Protein AF-A0A7C7UK62-F1 (afdb_monomer_lite)

pLDDT: mean 93.01, std 4.86, range [61.34, 97.38]

Foldseek 3Di:
DVVVVVVCVVCVQPADPDDDGDDPVVDDPDDDDDAADPALVPDDPVVQVVVVVVVDHRPPPPDPWDWDDDRPDTRDTD

Structure (mmCIF, N/CA/C/O backbone):
data_AF-A0A7C7UK62-F1
#
_entry.id   AF-A0A7C7UK62-F1
#
loop_
_atom_site.group_PDB
_atom_site.id
_atom_site.type_symbol
_atom_site.label_atom_id
_atom_site.label_alt_id
_atom_site.label_comp_id
_atom_site.label_asym_id
_atom_site.label_entity_id
_atom_site.label_seq_id
_atom_site.pdbx_PDB_ins_code
_atom_site.Cartn_x
_atom_site.Cartn_y
_atom_site.Cartn_z
_atom_site.occupancy
_atom_site.B_iso_or_equiv
_atom_site.auth_seq_id
_atom_site.auth_comp_id
_atom_site.auth_asym_id
_atom_site.auth_atom_id
_atom_site.pdbx_PDB_model_num
ATOM 1 N N . MET A 1 1 ? -11.950 -4.432 -23.477 1.00 61.34 1 MET A N 1
ATOM 2 C CA . MET A 1 1 ? -11.084 -5.282 -22.635 1.00 61.34 1 MET A CA 1
ATOM 3 C C . MET A 1 1 ? -9.973 -5.911 -23.461 1.00 61.34 1 MET A C 1
ATOM 5 O O . MET A 1 1 ? -8.850 -5.509 -23.241 1.00 61.34 1 MET A O 1
ATOM 9 N N . ARG A 1 2 ? -10.281 -6.705 -24.501 1.00 71.94 2 ARG A N 1
ATOM 10 C CA . ARG A 1 2 ? -9.282 -7.379 -25.364 1.00 71.94 2 ARG A CA 1
ATOM 11 C C . ARG A 1 2 ? -8.111 -6.513 -25.884 1.00 71.94 2 ARG A C 1
ATOM 13 O O . ARG A 1 2 ? -6.983 -6.971 -25.847 1.00 71.94 2 ARG A O 1
ATOM 20 N N . ASP A 1 3 ? -8.356 -5.259 -26.284 1.00 93.00 3 ASP A N 1
ATOM 21 C CA . ASP A 1 3 ? -7.288 -4.343 -26.746 1.00 93.00 3 ASP A CA 1
ATOM 22 C C . ASP A 1 3 ? -6.248 -4.013 -25.660 1.00 93.00 3 ASP A C 1
ATOM 24 O O . ASP A 1 3 ? -5.055 -3.936 -25.937 1.00 93.00 3 ASP A O 1
ATOM 28 N N . LEU A 1 4 ? -6.685 -3.824 -24.410 1.00 94.94 4 LEU A N 1
ATOM 29 C CA . LEU A 1 4 ? -5.775 -3.455 -23.323 1.00 94.94 4 LEU A CA 1
ATOM 30 C C . LEU A 1 4 ? -4.872 -4.628 -22.937 1.00 94.94 4 LEU A C 1
ATOM 32 O O . LEU A 1 4 ? -3.688 -4.413 -22.696 1.00 94.94 4 LEU A O 1
ATOM 36 N N . ASP A 1 5 ? -5.413 -5.847 -22.943 1.00 95.31 5 ASP A N 1
ATOM 37 C CA . ASP A 1 5 ? -4.658 -7.063 -22.635 1.00 95.31 5 ASP A CA 1
ATOM 38 C C . ASP A 1 5 ? -3.581 -7.324 -23.703 1.00 95.31 5 ASP A C 1
ATOM 40 O O . ASP A 1 5 ? -2.419 -7.565 -23.378 1.00 95.31 5 ASP A O 1
ATOM 44 N N . GLU A 1 6 ? -3.931 -7.194 -24.989 1.00 96.12 6 GLU A N 1
ATOM 45 C CA . GLU A 1 6 ? -2.982 -7.340 -26.104 1.00 96.12 6 GLU A CA 1
ATOM 46 C C . GLU A 1 6 ? -1.865 -6.291 -26.047 1.00 96.12 6 GLU A C 1
ATOM 48 O O . GLU A 1 6 ? -0.686 -6.614 -26.210 1.00 96.12 6 GLU A O 1
ATOM 53 N N . ARG A 1 7 ? -2.216 -5.034 -25.762 1.00 95.81 7 ARG A N 1
ATOM 54 C CA . ARG A 1 7 ? -1.239 -3.946 -25.630 1.00 95.81 7 ARG A CA 1
ATOM 55 C C . ARG A 1 7 ? -0.336 -4.120 -24.412 1.00 95.81 7 ARG A C 1
ATOM 57 O O . ARG A 1 7 ? 0.842 -3.781 -24.498 1.00 95.81 7 ARG A O 1
ATOM 64 N N . ALA A 1 8 ? -0.857 -4.649 -23.305 1.00 95.31 8 ALA A N 1
ATOM 65 C CA . ALA A 1 8 ? -0.055 -4.978 -22.130 1.00 95.31 8 ALA A CA 1
ATOM 66 C C . ALA A 1 8 ? 0.958 -6.090 -22.444 1.00 95.31 8 ALA A C 1
ATOM 68 O O . ALA A 1 8 ? 2.136 -5.940 -22.132 1.00 95.31 8 ALA A O 1
ATOM 69 N N . LEU A 1 9 ? 0.536 -7.149 -23.145 1.00 94.44 9 LEU A N 1
ATOM 70 C CA . LEU A 1 9 ? 1.426 -8.234 -23.579 1.00 94.44 9 LEU A CA 1
ATOM 71 C C . LEU A 1 9 ? 2.532 -7.740 -24.522 1.00 94.44 9 LEU A C 1
ATOM 73 O O . LEU A 1 9 ? 3.686 -8.134 -24.371 1.00 94.44 9 LEU A O 1
ATOM 77 N N . GLN A 1 10 ? 2.211 -6.848 -25.464 1.00 96.25 10 GLN A N 1
ATOM 78 C CA . GLN A 1 10 ? 3.207 -6.238 -26.358 1.00 96.25 10 GLN A CA 1
ATOM 79 C C . GLN A 1 10 ? 4.236 -5.376 -25.616 1.00 96.25 10 GLN A C 1
ATOM 81 O O . GLN A 1 10 ? 5.353 -5.204 -26.098 1.00 96.25 10 GLN A O 1
ATOM 86 N N . ALA A 1 11 ? 3.866 -4.827 -24.459 1.00 95.56 11 ALA A N 1
ATOM 87 C CA . ALA A 1 11 ? 4.720 -3.973 -23.645 1.00 95.56 11 ALA A CA 1
ATOM 88 C C . ALA A 1 11 ? 5.444 -4.726 -22.515 1.00 95.56 11 ALA A C 1
ATOM 90 O O . ALA A 1 11 ? 6.067 -4.070 -21.687 1.00 95.56 11 ALA A O 1
ATOM 91 N N . ARG A 1 12 ? 5.380 -6.066 -22.471 1.00 94.00 12 ARG A N 1
ATOM 92 C CA . ARG A 1 12 ? 5.922 -6.872 -21.363 1.00 94.00 12 ARG A CA 1
ATOM 93 C C . ARG A 1 12 ? 7.406 -6.606 -21.082 1.00 94.00 12 ARG A C 1
ATOM 95 O O . ARG A 1 12 ? 7.779 -6.489 -19.929 1.00 94.00 12 ARG A O 1
ATOM 102 N N . GLU A 1 13 ? 8.205 -6.455 -22.137 1.00 94.75 13 GLU A N 1
ATOM 103 C CA . GLU A 1 13 ? 9.659 -6.209 -22.065 1.00 94.75 13 GLU A CA 1
ATOM 104 C C . GLU A 1 13 ? 10.017 -4.719 -22.215 1.00 94.75 13 GLU A C 1
ATOM 106 O O . GLU A 1 13 ? 11.147 -4.360 -22.544 1.00 94.75 13 GLU A O 1
ATOM 111 N N . LYS A 1 14 ? 9.035 -3.817 -22.110 1.00 96.00 14 LYS A N 1
ATOM 112 C CA . LYS A 1 14 ? 9.285 -2.390 -22.306 1.00 96.00 14 LYS A CA 1
ATOM 113 C C . LYS A 1 14 ? 9.886 -1.791 -21.036 1.00 96.00 14 LYS A C 1
ATOM 115 O O . LYS A 1 14 ? 9.163 -1.535 -20.076 1.00 96.00 14 LYS A O 1
ATOM 120 N N . GLU A 1 15 ? 11.171 -1.464 -21.098 1.00 96.38 15 GLU A N 1
ATOM 121 C CA . GLU A 1 15 ? 11.904 -0.819 -20.006 1.00 96.38 15 GLU A CA 1
ATOM 122 C C . GLU A 1 15 ? 11.309 0.546 -19.598 1.00 96.38 15 GLU A C 1
ATOM 124 O O . GLU A 1 15 ? 10.731 1.296 -20.404 1.00 96.38 15 GLU A O 1
ATOM 129 N N . GLY A 1 16 ? 11.480 0.891 -18.319 1.00 94.44 16 GLY A N 1
ATOM 130 C CA . GLY A 1 16 ? 11.137 2.206 -17.787 1.00 94.44 16 GLY A CA 1
ATOM 131 C C . GLY A 1 16 ? 12.012 3.313 -18.385 1.00 94.44 16 GLY A C 1
ATOM 132 O O . GLY A 1 16 ? 13.179 3.114 -18.696 1.00 94.44 16 GLY A O 1
ATOM 133 N N . ALA A 1 17 ? 11.473 4.528 -18.517 1.00 97.38 17 ALA A N 1
ATOM 134 C CA . ALA A 1 17 ? 12.237 5.650 -19.081 1.00 97.38 17 ALA A CA 1
ATOM 135 C C . ALA A 1 17 ? 13.428 6.091 -18.202 1.00 97.38 17 ALA A C 1
ATOM 137 O O . ALA A 1 17 ? 14.349 6.752 -18.688 1.00 97.38 17 ALA A O 1
ATOM 138 N N . HIS A 1 18 ? 13.382 5.778 -16.903 1.00 96.56 18 HIS A N 1
ATOM 139 C CA . HIS A 1 18 ? 14.358 6.192 -15.900 1.00 96.56 18 HIS A CA 1
ATOM 140 C C . HIS A 1 18 ? 14.586 5.080 -14.876 1.00 96.56 18 HIS A C 1
ATOM 142 O O . HIS A 1 18 ? 13.643 4.390 -14.497 1.00 96.56 18 HIS A O 1
ATOM 148 N N . GLY A 1 19 ? 15.813 5.006 -14.358 1.00 95.12 19 GLY A N 1
ATOM 149 C CA . GLY A 1 19 ? 16.222 3.976 -13.405 1.00 95.12 19 GLY A CA 1
ATOM 150 C C . GLY A 1 19 ? 16.788 2.730 -14.091 1.00 95.12 19 GLY A C 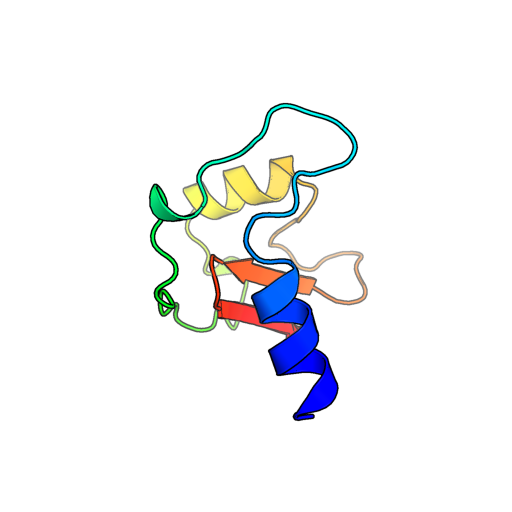1
ATOM 151 O O . GLY A 1 19 ? 16.809 2.665 -15.319 1.00 95.12 19 GLY A O 1
ATOM 152 N N . PRO A 1 20 ? 17.324 1.782 -13.308 1.00 95.94 20 PRO A N 1
ATOM 153 C CA . PRO A 1 20 ? 17.748 0.491 -13.831 1.00 95.94 20 PRO A CA 1
ATOM 154 C C . PRO A 1 20 ? 16.537 -0.328 -14.281 1.00 95.94 20 PRO A C 1
ATOM 156 O O . PRO A 1 20 ? 15.455 -0.210 -13.703 1.00 95.94 20 PRO A O 1
ATOM 159 N N . ASP A 1 21 ? 16.756 -1.178 -15.277 1.00 96.62 21 ASP A N 1
ATOM 160 C CA . ASP A 1 21 ? 15.778 -2.189 -15.649 1.00 96.62 21 ASP A CA 1
ATOM 161 C C . ASP A 1 21 ? 15.653 -3.266 -14.557 1.00 96.62 21 ASP A C 1
ATOM 163 O O . ASP A 1 21 ? 16.613 -3.546 -13.827 1.00 96.62 21 ASP A O 1
ATOM 167 N N . ILE A 1 22 ? 14.452 -3.827 -14.417 1.00 94.31 22 ILE A N 1
ATOM 168 C CA . ILE A 1 22 ? 14.104 -4.790 -13.370 1.00 94.31 22 ILE A CA 1
ATOM 169 C C . ILE A 1 22 ? 13.589 -6.060 -14.035 1.00 94.31 22 ILE A C 1
ATOM 171 O O . ILE A 1 22 ? 12.555 -6.044 -14.696 1.00 94.31 22 ILE A O 1
ATOM 175 N N . ASP A 1 23 ? 14.269 -7.174 -13.771 1.00 94.81 23 ASP A N 1
ATOM 176 C CA . ASP A 1 23 ? 13.784 -8.500 -14.136 1.00 94.81 23 ASP A CA 1
ATOM 177 C C . ASP A 1 23 ? 12.553 -8.853 -13.286 1.00 94.81 23 ASP A C 1
ATOM 179 O O . ASP A 1 23 ? 12.669 -9.187 -12.105 1.00 94.81 23 ASP A O 1
ATOM 183 N N . LEU A 1 24 ? 11.362 -8.734 -13.877 1.00 93.50 24 LEU A N 1
ATOM 184 C CA . LEU A 1 24 ? 10.100 -9.036 -13.200 1.00 93.50 24 LEU A CA 1
ATOM 185 C C . LEU A 1 24 ? 9.915 -10.539 -12.946 1.00 93.50 24 LEU A C 1
ATOM 187 O O . LEU A 1 24 ? 9.229 -10.893 -11.987 1.00 93.50 24 LEU A O 1
ATOM 191 N N . ASP A 1 25 ? 10.545 -11.410 -13.742 1.00 94.06 25 ASP A N 1
ATOM 192 C CA . ASP A 1 25 ? 10.467 -12.868 -13.573 1.00 94.06 25 ASP A CA 1
ATOM 193 C C . ASP A 1 25 ? 11.277 -13.344 -12.353 1.00 94.06 25 ASP A C 1
ATOM 195 O O . ASP A 1 25 ? 11.085 -14.460 -11.863 1.00 94.06 25 ASP A O 1
ATOM 199 N N . ALA A 1 26 ? 12.144 -12.485 -11.806 1.00 96.19 26 ALA A N 1
ATOM 200 C CA . ALA A 1 26 ? 12.857 -12.733 -10.557 1.00 96.19 26 ALA A CA 1
ATOM 201 C C . ALA A 1 26 ? 11.977 -12.583 -9.294 1.00 96.19 26 ALA A C 1
ATOM 203 O O . ALA A 1 26 ? 12.456 -12.855 -8.190 1.00 96.19 26 ALA A O 1
ATOM 204 N N . TYR A 1 27 ? 10.714 -12.153 -9.427 1.00 94.19 27 TYR A N 1
ATOM 205 C CA . TYR A 1 27 ? 9.789 -11.914 -8.314 1.00 94.19 27 TYR A CA 1
ATOM 206 C C . TYR A 1 27 ? 8.536 -12.796 -8.401 1.00 94.19 27 TYR A C 1
ATOM 208 O O . TYR A 1 27 ? 8.055 -13.142 -9.478 1.00 94.19 27 TYR A O 1
ATOM 216 N N . GLU A 1 28 ? 7.954 -13.127 -7.247 1.00 93.38 28 GLU A N 1
ATOM 217 C CA . GLU A 1 28 ? 6.679 -13.844 -7.190 1.00 93.38 28 GLU A CA 1
ATOM 218 C C . GLU A 1 28 ? 5.512 -12.894 -7.486 1.00 93.38 28 GLU A C 1
ATOM 220 O O . GLU A 1 28 ? 5.351 -11.855 -6.845 1.00 93.38 28 GLU A O 1
ATOM 225 N N . SER A 1 29 ? 4.677 -13.265 -8.458 1.00 90.00 29 SER A N 1
ATOM 226 C CA . SER A 1 29 ? 3.472 -12.511 -8.841 1.00 90.00 29 SER A CA 1
ATOM 227 C C . SER A 1 29 ? 2.179 -13.107 -8.279 1.00 90.00 29 SER A C 1
ATOM 229 O O . SER A 1 29 ? 1.092 -12.565 -8.500 1.00 90.00 29 SER A O 1
ATOM 231 N N . GLU A 1 30 ? 2.273 -14.225 -7.554 1.00 91.62 30 GLU A N 1
ATOM 232 C CA . GLU A 1 30 ? 1.114 -14.868 -6.950 1.00 91.62 30 GLU A CA 1
ATOM 233 C C . GLU A 1 30 ? 0.511 -14.004 -5.841 1.00 91.62 30 GLU A C 1
ATOM 235 O O . GLU A 1 30 ? 1.201 -13.357 -5.054 1.00 91.62 30 GLU A O 1
ATOM 240 N N . ALA A 1 31 ? -0.820 -14.002 -5.773 1.00 89.56 31 ALA A N 1
ATOM 241 C CA . ALA A 1 31 ? -1.521 -13.206 -4.786 1.00 89.56 31 ALA A CA 1
ATOM 242 C C . ALA A 1 31 ? -1.326 -13.781 -3.376 1.00 89.56 31 ALA A C 1
ATOM 244 O O . ALA A 1 31 ? -1.801 -14.879 -3.067 1.00 89.56 31 ALA A O 1
ATOM 245 N N . VAL A 1 32 ? -0.709 -12.998 -2.492 1.00 92.31 32 VAL A N 1
ATOM 246 C CA . VAL A 1 32 ? -0.593 -13.337 -1.071 1.00 92.31 32 VAL A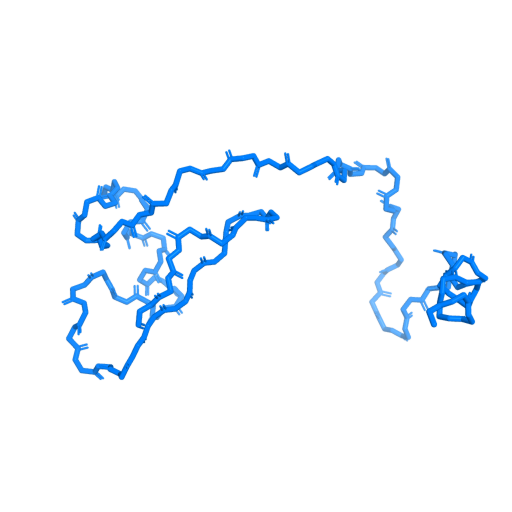 CA 1
ATOM 247 C C . VAL A 1 32 ? -1.872 -12.910 -0.357 1.00 92.31 32 VAL A C 1
ATOM 249 O O . VAL A 1 32 ? -2.257 -11.734 -0.354 1.00 92.31 32 VAL A O 1
ATOM 252 N N . ARG A 1 33 ? -2.562 -13.886 0.240 1.00 90.62 33 ARG A N 1
ATOM 253 C CA . ARG A 1 33 ? -3.772 -13.631 1.027 1.00 90.62 33 ARG A CA 1
ATOM 254 C C . ARG A 1 33 ? -3.403 -13.068 2.390 1.00 90.62 33 ARG A C 1
ATOM 256 O O . ARG A 1 33 ? -2.564 -13.628 3.087 1.00 90.62 33 ARG A O 1
ATOM 263 N N . HIS A 1 34 ? -4.113 -12.017 2.778 1.00 92.88 34 HIS A N 1
ATOM 264 C CA . HIS A 1 34 ? -4.064 -11.435 4.113 1.00 92.88 34 HIS A CA 1
ATOM 265 C C . HIS A 1 34 ? -5.481 -11.293 4.647 1.00 92.88 34 HIS A C 1
ATOM 267 O O . HIS A 1 34 ? -6.407 -11.004 3.885 1.00 92.88 34 HIS A O 1
ATOM 273 N N . ASP A 1 35 ? -5.640 -11.487 5.951 1.00 93.62 35 ASP A N 1
ATOM 274 C CA . ASP A 1 35 ? -6.914 -11.245 6.614 1.00 93.62 35 ASP A CA 1
ATOM 275 C C . ASP A 1 35 ? -7.207 -9.743 6.689 1.00 93.62 35 ASP A C 1
ATOM 277 O O . ASP A 1 35 ? -6.304 -8.905 6.779 1.00 93.62 35 ASP A O 1
ATOM 281 N N .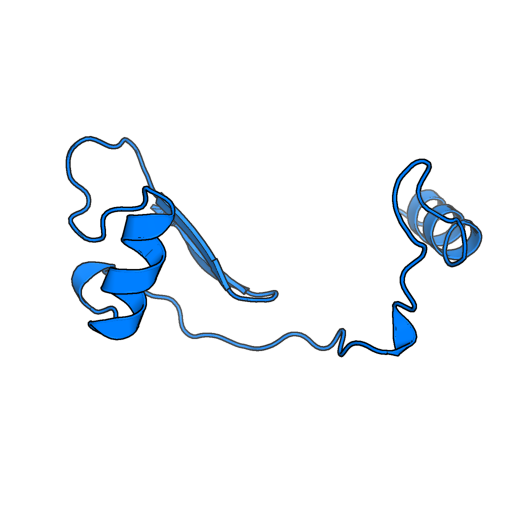 TYR A 1 36 ? -8.494 -9.401 6.659 1.00 95.19 36 TYR A N 1
ATOM 282 C CA . TYR A 1 36 ? -8.929 -8.019 6.800 1.00 95.19 36 TYR A CA 1
ATOM 283 C C . TYR A 1 36 ? -8.781 -7.549 8.253 1.00 95.19 36 TYR A C 1
ATOM 285 O O . TYR A 1 36 ? -9.255 -8.194 9.191 1.00 95.19 36 TYR A O 1
ATOM 293 N N . VAL A 1 37 ? -8.165 -6.387 8.435 1.00 94.94 37 VAL A N 1
ATOM 294 C CA . VAL A 1 37 ? -7.946 -5.732 9.721 1.00 94.94 37 VAL A CA 1
ATOM 295 C C . VAL A 1 37 ? -9.086 -4.750 9.954 1.00 94.94 37 VAL A C 1
ATOM 297 O O . VAL A 1 37 ? -9.127 -3.669 9.376 1.00 94.94 37 VAL A O 1
ATOM 300 N N . ASN A 1 38 ? -10.039 -5.120 10.808 1.00 93.00 38 ASN A N 1
ATOM 301 C CA . ASN A 1 38 ? -11.196 -4.266 11.106 1.00 93.00 38 ASN A CA 1
ATOM 302 C C . ASN A 1 38 ? -10.853 -3.057 11.989 1.00 93.00 38 ASN A C 1
ATOM 304 O O . ASN A 1 38 ? -11.532 -2.036 11.914 1.00 93.00 38 ASN A O 1
ATOM 308 N N . ASP A 1 39 ? -9.827 -3.197 12.826 1.00 92.69 39 ASP A N 1
ATOM 309 C CA . ASP A 1 39 ? -9.378 -2.196 13.791 1.00 92.69 39 ASP A CA 1
ATOM 310 C C . ASP A 1 39 ? -7.850 -2.123 13.740 1.00 92.69 39 ASP A C 1
ATOM 312 O O . ASP A 1 39 ? -7.166 -3.116 14.009 1.00 92.69 39 ASP A O 1
ATOM 316 N N . LEU A 1 40 ? -7.306 -0.961 13.375 1.00 93.06 40 LEU A N 1
ATOM 317 C CA . LEU A 1 40 ? -5.860 -0.769 13.264 1.00 93.06 40 LEU A CA 1
ATOM 318 C C . LEU A 1 40 ? -5.158 -0.835 14.626 1.00 93.06 40 LEU A C 1
ATOM 320 O O . LEU A 1 40 ? -3.967 -1.152 14.688 1.00 93.06 40 LEU A O 1
ATOM 324 N N . ALA A 1 41 ? -5.884 -0.644 15.730 1.00 91.62 41 ALA A N 1
ATOM 325 C CA . ALA A 1 41 ? -5.353 -0.869 17.069 1.00 91.62 41 ALA A CA 1
ATOM 326 C C . ALA A 1 41 ? -5.039 -2.353 17.340 1.00 91.62 41 ALA A C 1
ATOM 328 O O . ALA A 1 41 ? -4.241 -2.644 18.234 1.00 91.62 41 ALA A O 1
ATOM 329 N N . ALA A 1 42 ? -5.599 -3.287 16.561 1.00 92.06 42 ALA A N 1
ATOM 330 C CA . ALA A 1 42 ? -5.312 -4.719 16.663 1.00 92.06 42 ALA A CA 1
ATOM 331 C C . ALA A 1 42 ? -4.026 -5.149 15.933 1.00 92.06 42 ALA A C 1
ATOM 333 O O . ALA A 1 42 ? -3.611 -6.300 16.070 1.00 92.06 42 ALA A O 1
ATOM 334 N N . LEU A 1 43 ? -3.385 -4.247 15.175 1.00 92.81 43 LEU A N 1
ATOM 335 C CA . LEU A 1 43 ? -2.081 -4.516 14.571 1.00 92.81 43 LEU A CA 1
ATOM 336 C C . LEU A 1 43 ? -1.036 -4.841 15.643 1.00 92.81 43 LEU A C 1
ATOM 338 O O . LEU A 1 43 ? -1.077 -4.313 16.762 1.00 92.81 43 LEU A O 1
ATOM 342 N N . SER A 1 44 ? -0.069 -5.681 15.277 1.00 94.25 44 SER A N 1
ATOM 343 C CA . SER A 1 44 ? 1.069 -5.966 16.149 1.00 94.25 44 SER A CA 1
ATOM 344 C C . SER A 1 44 ? 1.888 -4.701 16.420 1.00 94.25 44 SER A C 1
ATOM 346 O O . SER A 1 44 ? 1.915 -3.777 15.604 1.00 94.25 44 SER A O 1
ATOM 348 N N . ASP A 1 45 ? 2.600 -4.660 17.547 1.00 95.00 45 ASP A N 1
ATOM 349 C CA . ASP A 1 45 ? 3.444 -3.507 17.894 1.00 95.00 45 ASP A CA 1
ATOM 350 C C . ASP A 1 45 ? 4.499 -3.236 16.811 1.00 95.00 45 ASP A C 1
ATOM 352 O O . ASP A 1 45 ? 4.707 -2.095 16.410 1.00 95.00 45 ASP A O 1
ATOM 356 N N . TYR A 1 46 ? 5.062 -4.300 16.230 1.00 95.38 46 TYR A N 1
ATOM 357 C CA . TYR A 1 46 ? 5.990 -4.206 15.105 1.00 95.38 46 TYR A CA 1
ATOM 358 C C . TYR A 1 46 ? 5.366 -3.578 13.847 1.00 95.38 46 TYR A C 1
ATOM 360 O O . TYR A 1 46 ? 6.022 -2.829 13.121 1.00 95.38 46 TYR A O 1
ATOM 368 N N . GLU A 1 47 ? 4.101 -3.875 13.546 1.00 93.56 47 GLU A N 1
ATOM 369 C CA . GLU A 1 47 ? 3.402 -3.246 12.422 1.00 93.56 47 GLU A CA 1
ATOM 370 C C . GLU A 1 47 ? 3.116 -1.773 12.709 1.00 93.56 47 GLU A C 1
ATOM 372 O O . GLU A 1 47 ? 3.402 -0.940 11.850 1.00 93.56 47 GLU A O 1
ATOM 377 N N . LYS A 1 48 ? 2.649 -1.442 13.920 1.00 94.62 48 LYS A N 1
ATOM 378 C CA . LYS A 1 48 ? 2.403 -0.059 14.363 1.00 94.62 48 LYS A CA 1
ATOM 379 C C . LYS A 1 48 ? 3.661 0.802 14.273 1.00 94.62 48 LYS A C 1
ATOM 381 O O . LYS A 1 48 ? 3.616 1.896 13.713 1.00 94.62 48 LYS A O 1
ATOM 386 N N . GLU A 1 49 ? 4.791 0.282 14.748 1.00 95.88 49 GLU A N 1
ATOM 387 C CA . GLU A 1 49 ? 6.097 0.942 14.656 1.00 95.88 49 GLU A CA 1
ATOM 388 C C . GLU A 1 49 ? 6.531 1.192 13.209 1.00 95.88 49 GLU A C 1
ATOM 390 O O . GLU A 1 49 ? 7.166 2.204 12.929 1.00 95.88 49 GLU A O 1
ATOM 395 N N . ARG A 1 50 ? 6.183 0.313 12.262 1.00 95.19 50 ARG A N 1
ATOM 396 C CA . ARG A 1 50 ? 6.533 0.517 10.849 1.00 95.19 50 ARG A CA 1
ATOM 397 C C . ARG A 1 50 ? 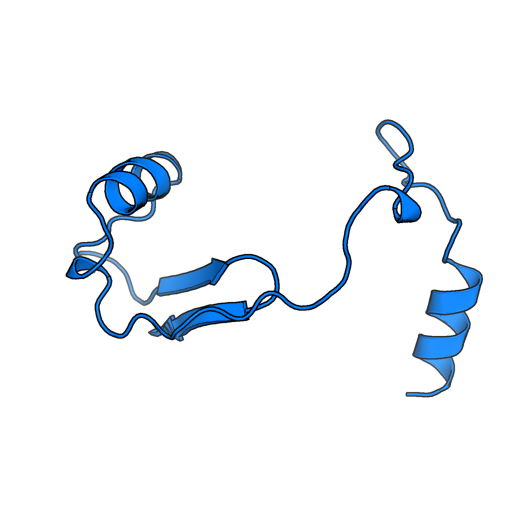5.620 1.515 10.150 1.00 95.19 50 ARG A C 1
ATOM 399 O O . ARG A 1 50 ? 6.115 2.355 9.401 1.00 95.19 50 ARG A O 1
ATOM 406 N N . ILE A 1 51 ? 4.311 1.447 10.379 1.00 93.75 51 ILE A N 1
ATOM 407 C CA . ILE A 1 51 ? 3.361 2.312 9.665 1.00 93.75 51 ILE A CA 1
ATOM 408 C C . ILE A 1 51 ? 3.437 3.771 10.136 1.00 93.75 51 ILE A C 1
ATOM 410 O O . ILE A 1 51 ? 3.283 4.676 9.312 1.00 93.75 51 ILE A O 1
ATOM 414 N N . ILE A 1 52 ? 3.794 4.019 11.405 1.00 94.94 52 ILE A N 1
ATOM 415 C CA . ILE A 1 52 ? 3.975 5.388 11.908 1.00 94.94 52 ILE A CA 1
ATOM 416 C C . ILE A 1 52 ? 5.167 6.092 11.243 1.00 94.94 52 ILE A C 1
ATOM 418 O O . ILE A 1 52 ? 5.111 7.299 11.011 1.00 94.94 52 ILE A O 1
ATOM 422 N N . LEU A 1 53 ? 6.207 5.350 10.837 1.00 95.31 53 LEU A N 1
ATOM 423 C CA . LEU A 1 53 ? 7.342 5.896 10.076 1.00 95.31 53 LEU A CA 1
ATOM 424 C C . LEU A 1 53 ? 6.937 6.367 8.672 1.00 95.31 53 LEU A C 1
ATOM 426 O O . LEU A 1 53 ? 7.601 7.229 8.101 1.00 95.31 53 LEU A O 1
ATOM 430 N N . ALA A 1 54 ? 5.838 5.836 8.132 1.00 92.94 54 ALA A N 1
ATOM 431 C CA . ALA A 1 54 ? 5.227 6.281 6.882 1.00 92.94 54 ALA A CA 1
ATOM 432 C C . ALA A 1 54 ? 4.130 7.347 7.095 1.00 92.94 54 ALA A C 1
ATOM 434 O O . ALA A 1 54 ? 3.450 7.728 6.144 1.00 92.94 54 ALA A O 1
ATOM 435 N N . GLY A 1 55 ? 3.941 7.831 8.330 1.00 92.44 55 GLY A N 1
ATOM 436 C CA . GLY A 1 55 ? 2.930 8.833 8.676 1.00 92.44 55 GLY A CA 1
ATOM 437 C C . GLY A 1 55 ? 1.514 8.280 8.856 1.00 92.44 55 GLY A C 1
ATOM 438 O O . GLY A 1 55 ? 0.565 9.061 8.926 1.00 92.44 55 GLY A O 1
ATOM 439 N N . VAL A 1 56 ? 1.348 6.957 8.939 1.00 92.44 56 VAL A N 1
ATOM 440 C CA . VAL A 1 56 ? 0.059 6.316 9.220 1.00 92.44 56 VAL A CA 1
ATOM 441 C C . VAL A 1 56 ? -0.002 5.971 10.704 1.00 92.44 56 VAL A C 1
ATOM 443 O O . VAL A 1 56 ? 0.663 5.056 11.174 1.00 92.44 56 VAL A O 1
ATOM 446 N N . ASP A 1 57 ? -0.809 6.715 11.451 1.00 92.19 57 ASP A N 1
ATOM 447 C CA . ASP A 1 57 ? -1.071 6.442 12.867 1.00 92.19 57 ASP A CA 1
ATOM 448 C C . ASP A 1 57 ? -2.097 5.299 13.001 1.00 92.19 57 ASP A C 1
ATOM 450 O O . ASP A 1 57 ? -3.055 5.265 12.243 1.00 92.19 57 ASP A O 1
ATOM 454 N N . ALA A 1 58 ? -1.968 4.364 13.939 1.00 92.56 58 ALA A N 1
ATOM 455 C CA . ALA A 1 58 ? -2.980 3.321 14.152 1.00 92.56 58 ALA A CA 1
ATOM 456 C C . ALA A 1 58 ? -4.220 3.825 14.920 1.00 92.56 58 ALA A C 1
ATOM 458 O O . ALA A 1 58 ? -5.268 3.197 14.845 1.00 92.56 58 ALA A O 1
ATOM 459 N N . ASP A 1 59 ? -4.136 4.972 15.601 1.00 90.75 59 ASP A N 1
ATOM 460 C CA . ASP A 1 59 ? -5.185 5.474 16.505 1.00 90.75 59 ASP A CA 1
ATOM 461 C C . ASP A 1 59 ? -6.422 6.079 15.812 1.00 90.75 59 ASP A C 1
ATOM 463 O O . ASP A 1 59 ? -7.353 6.521 16.485 1.00 90.75 59 ASP A O 1
ATOM 467 N N . GLU A 1 60 ? -6.439 6.182 14.484 1.00 87.44 60 GLU A N 1
ATOM 468 C CA . GLU A 1 60 ? -7.583 6.729 13.725 1.00 87.44 60 GLU A CA 1
ATOM 469 C C . GLU A 1 60 ? -7.977 8.181 14.033 1.00 87.44 60 GLU A C 1
ATOM 471 O O . GLU A 1 60 ? -8.963 8.701 13.512 1.00 87.44 60 GLU A O 1
ATOM 476 N N . LYS A 1 61 ? -7.143 8.916 14.776 1.00 88.56 61 LYS A N 1
ATOM 477 C CA . LYS A 1 61 ? -7.395 10.317 15.135 1.00 88.56 61 LYS A CA 1
ATOM 478 C C . LYS A 1 61 ? -6.986 11.280 14.020 1.00 88.56 61 LYS A C 1
ATOM 480 O O . LYS A 1 61 ? -5.945 11.127 13.388 1.00 88.56 61 LYS A O 1
ATOM 485 N N . GLY A 1 62 ? -7.800 12.320 13.819 1.00 87.62 62 GLY A N 1
ATOM 486 C CA . GLY A 1 62 ? -7.451 13.467 12.971 1.00 87.62 62 GLY A CA 1
ATOM 487 C C . GLY A 1 62 ? -7.417 13.194 11.464 1.00 87.62 62 GLY A C 1
ATOM 488 O O . GLY A 1 62 ? -6.799 13.962 10.731 1.00 87.62 62 GLY A O 1
ATOM 489 N N . ARG A 1 63 ? -8.076 12.132 10.987 1.00 89.38 63 ARG A N 1
ATOM 490 C CA . ARG A 1 63 ? -8.137 11.763 9.565 1.00 89.38 63 ARG A CA 1
ATOM 491 C C . ARG A 1 63 ? -9.553 11.415 9.121 1.00 89.38 63 ARG A C 1
ATOM 493 O O . ARG A 1 63 ? -10.400 11.091 9.943 1.00 89.38 63 ARG A O 1
ATOM 500 N N . SER A 1 64 ? -9.803 11.504 7.816 1.00 93.06 64 SER A N 1
ATOM 501 C CA . SER A 1 64 ? -11.124 11.227 7.224 1.00 93.06 64 SER A CA 1
ATOM 502 C C . SER A 1 64 ? -11.325 9.768 6.826 1.00 93.06 64 SER A C 1
ATOM 504 O O . SER A 1 64 ? -12.456 9.373 6.575 1.00 93.06 64 SER A O 1
ATOM 506 N N . GLY A 1 65 ? -10.237 9.004 6.754 1.00 92.62 65 GLY A N 1
ATOM 507 C CA . GLY A 1 65 ? -10.243 7.593 6.408 1.00 92.62 65 GLY A CA 1
ATOM 508 C C . GLY A 1 65 ? -8.826 7.031 6.330 1.00 92.62 65 GLY A C 1
ATOM 509 O O . GLY A 1 65 ? -7.840 7.765 6.454 1.00 92.62 65 GLY A O 1
ATOM 510 N N . THR A 1 66 ? -8.708 5.720 6.182 1.00 93.94 66 THR A N 1
ATOM 511 C CA . THR A 1 66 ? -7.463 4.965 6.044 1.00 93.94 66 THR A CA 1
ATOM 512 C C . THR A 1 66 ? -7.656 3.827 5.055 1.00 93.94 66 THR A C 1
ATOM 514 O O . THR A 1 66 ? -8.620 3.072 5.135 1.00 93.94 66 THR A O 1
ATOM 517 N N . TYR A 1 67 ? -6.701 3.684 4.139 1.00 95.00 67 TYR A N 1
ATOM 518 C CA . TYR A 1 67 ? -6.628 2.562 3.215 1.00 95.00 67 TYR A CA 1
ATOM 519 C C . TYR A 1 67 ? -5.255 1.912 3.335 1.00 95.00 67 TYR A C 1
ATOM 521 O O . TYR A 1 67 ? -4.237 2.598 3.232 1.00 95.00 67 TYR A O 1
ATOM 529 N N . ILE A 1 68 ? -5.225 0.601 3.557 1.00 94.25 68 ILE A N 1
ATOM 530 C CA . ILE A 1 68 ? -3.990 -0.174 3.667 1.00 94.25 68 ILE A CA 1
ATOM 531 C C . ILE A 1 68 ? -4.080 -1.364 2.723 1.00 94.25 68 ILE A C 1
ATOM 533 O O . ILE A 1 68 ? -5.013 -2.169 2.784 1.00 94.25 68 ILE A O 1
ATOM 537 N N . GLN A 1 69 ? -3.062 -1.485 1.879 1.00 94.81 69 GLN A N 1
ATOM 538 C CA . GLN A 1 69 ? -2.816 -2.651 1.049 1.00 94.81 69 GLN A CA 1
ATOM 539 C C . GLN A 1 69 ? -1.513 -3.310 1.4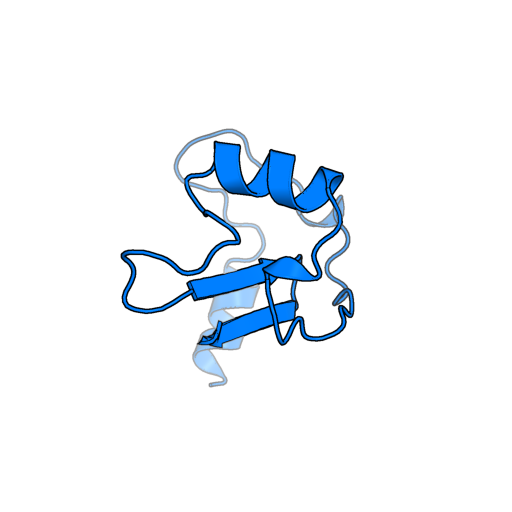98 1.00 94.81 69 GLN A C 1
ATOM 541 O O . GLN A 1 69 ? -0.502 -2.632 1.688 1.00 94.81 69 GLN A O 1
ATOM 546 N N . LYS A 1 70 ? -1.552 -4.631 1.661 1.00 92.81 70 LYS A N 1
ATOM 547 C CA . LYS A 1 70 ? -0.393 -5.469 1.962 1.00 92.81 70 LYS A CA 1
ATOM 548 C C . LYS A 1 70 ? -0.255 -6.485 0.838 1.00 92.81 70 LYS A C 1
ATOM 550 O O . LYS A 1 70 ? -1.196 -7.227 0.552 1.00 92.81 70 LYS A O 1
ATOM 555 N N . ASP A 1 71 ? 0.893 -6.459 0.171 1.00 93.44 71 ASP A N 1
ATOM 556 C CA . ASP A 1 71 ? 1.139 -7.189 -1.073 1.00 93.44 71 ASP A CA 1
ATOM 557 C C . ASP A 1 71 ? 0.030 -6.905 -2.108 1.00 93.44 71 ASP A C 1
ATOM 559 O O . ASP A 1 71 ? -0.227 -5.755 -2.477 1.00 93.44 71 ASP A O 1
ATOM 563 N N . THR A 1 72 ? -0.687 -7.934 -2.552 1.00 92.69 72 THR A N 1
ATOM 564 C CA . THR A 1 72 ? -1.775 -7.829 -3.533 1.00 92.69 72 THR A CA 1
ATOM 565 C C . THR A 1 72 ? -3.165 -7.694 -2.900 1.00 92.69 72 THR A C 1
ATOM 567 O O . THR A 1 72 ? -4.159 -7.736 -3.624 1.00 92.69 72 THR A O 1
ATOM 570 N N . THR A 1 73 ? -3.270 -7.572 -1.571 1.00 94.38 73 THR A N 1
ATOM 571 C CA . THR A 1 73 ? -4.551 -7.641 -0.847 1.00 94.38 73 THR A CA 1
ATOM 572 C C . THR A 1 73 ? -4.842 -6.361 -0.067 1.00 94.38 73 THR A C 1
ATOM 574 O O . THR A 1 73 ? -4.004 -5.843 0.672 1.00 94.38 73 THR A O 1
ATOM 577 N N . VAL A 1 74 ? -6.072 -5.861 -0.199 1.00 95.38 74 VAL A N 1
ATOM 578 C CA . VAL A 1 74 ? -6.592 -4.771 0.637 1.00 95.38 74 VAL A CA 1
ATOM 579 C C . VAL A 1 74 ? -6.904 -5.319 2.021 1.00 95.38 74 VAL A C 1
ATOM 581 O O . VAL A 1 74 ? -7.754 -6.197 2.155 1.00 95.38 74 VAL A O 1
ATOM 584 N N . VAL A 1 75 ? -6.236 -4.792 3.044 1.00 95.44 75 VAL A N 1
ATOM 585 C CA . VAL A 1 75 ? -6.403 -5.253 4.431 1.00 95.44 75 VAL A CA 1
ATOM 586 C C . VAL A 1 75 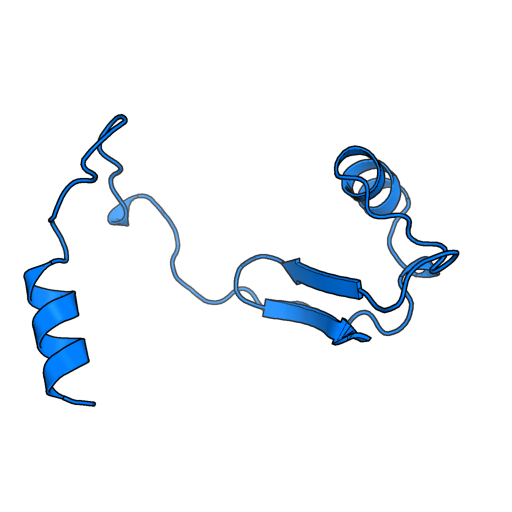? -7.200 -4.276 5.285 1.00 95.44 75 VAL A C 1
ATOM 588 O O . VAL A 1 75 ? -7.682 -4.669 6.337 1.00 95.44 75 VAL A O 1
ATOM 591 N N . HIS A 1 76 ? -7.369 -3.023 4.857 1.00 96.00 76 HIS A N 1
ATOM 592 C CA . HIS A 1 76 ? -8.206 -2.050 5.558 1.00 96.00 76 HIS A CA 1
ATOM 593 C C . HIS A 1 76 ? -8.669 -0.943 4.606 1.00 96.00 76 HIS A C 1
ATOM 595 O O . HIS A 1 76 ? -7.877 -0.459 3.798 1.00 96.00 76 HIS A O 1
ATOM 601 N N . ALA A 1 77 ? -9.931 -0.533 4.707 1.00 95.06 77 ALA A N 1
ATOM 602 C CA . ALA A 1 77 ? -10.516 0.588 3.979 1.00 95.06 77 ALA A CA 1
ATOM 603 C C . ALA A 1 77 ? -11.701 1.163 4.775 1.00 95.06 77 ALA A C 1
ATOM 605 O O . ALA A 1 77 ? -12.796 0.593 4.757 1.00 95.06 77 ALA A O 1
ATOM 606 N N . ARG A 1 78 ? -11.487 2.276 5.480 1.00 87.75 78 ARG A N 1
ATOM 607 C CA . ARG A 1 78 ? -12.517 2.976 6.262 1.00 87.75 78 ARG A CA 1
ATOM 608 C C . ARG A 1 78 ? -12.389 4.485 6.151 1.00 87.75 78 ARG A C 1
ATOM 610 O O . ARG A 1 78 ? -11.256 4.944 5.909 1.00 87.75 78 ARG A O 1
#

Radius of gyration: 17.67 Å; chains: 1; bounding box: 30×28×45 Å

Secondary structure (DSSP, 8-state):
-HHHHHHHHHTTT---SSS----GGGS--SPPP----S-GGGS-HHHHHHHHHTT--TT-TT-S--EEEETTEEEEE-

Sequence (78 aa):
MRDLDERALQAREKEGAHGPDIDLDAYESEAVRHDYVNDLAALSDYEKERIILAGVDADEKGRSGTYIQKDTTVVHAR